Protein AF-A0A7V5TPF5-F1 (afdb_monomer_lite)

pLDDT: mean 79.06, std 16.96, range [40.81, 95.38]

Foldseek 3Di:
DPPPPPVVVVVVVVVVCVVVVVVVVVVVVPWAWEWEAEQNDIDIDTHPDFFQQVVCVVVVHDDDPPKDWPPDGRDTDDRHHYIYIYHWDWDFDDDPNDTDTDTDPDPDDD

Structure (mmCIF, N/CA/C/O backbone):
data_AF-A0A7V5TPF5-F1
#
_entry.id   AF-A0A7V5TPF5-F1
#
loop_
_atom_site.group_PDB
_atom_site.id
_atom_site.type_symbol
_atom_site.label_atom_id
_atom_site.label_alt_id
_atom_site.label_comp_id
_atom_site.label_asym_id
_atom_site.label_entity_id
_atom_site.label_seq_id
_atom_site.pdbx_PDB_ins_code
_atom_site.Cartn_x
_atom_site.Cartn_y
_atom_site.Cartn_z
_atom_site.occupancy
_atom_site.B_iso_or_equiv
_atom_site.auth_seq_id
_atom_site.auth_comp_id
_atom_site.auth_asym_id
_atom_site.auth_atom_id
_atom_site.pdbx_PDB_model_num
ATOM 1 N N . MET A 1 1 ? 26.505 24.907 -50.332 1.00 45.16 1 MET A N 1
ATOM 2 C CA . MET A 1 1 ? 26.859 23.530 -49.924 1.00 45.16 1 MET A CA 1
ATOM 3 C C . MET A 1 1 ? 26.439 23.367 -48.464 1.00 45.16 1 MET A C 1
ATOM 5 O O . MET A 1 1 ? 27.243 23.571 -47.572 1.00 45.16 1 MET A O 1
ATOM 9 N N . THR A 1 2 ? 25.146 23.121 -48.209 1.00 50.62 2 THR A N 1
ATOM 10 C CA . THR A 1 2 ? 24.554 23.183 -46.849 1.00 50.62 2 THR A CA 1
ATOM 11 C C . THR A 1 2 ? 23.568 22.031 -46.631 1.00 50.62 2 THR A C 1
ATOM 13 O O . THR A 1 2 ? 22.464 22.211 -46.137 1.00 50.62 2 THR A O 1
ATOM 16 N N . ILE A 1 3 ? 23.944 20.829 -47.075 1.00 56.50 3 ILE A N 1
ATOM 17 C CA . ILE A 1 3 ? 23.090 19.630 -47.000 1.00 56.50 3 ILE A CA 1
ATOM 18 C C . ILE A 1 3 ? 23.307 18.875 -45.667 1.00 56.50 3 ILE A C 1
ATOM 20 O O . ILE A 1 3 ? 22.406 18.191 -45.196 1.00 56.50 3 ILE A O 1
ATOM 24 N N . GLY A 1 4 ? 24.446 19.072 -44.984 1.00 61.16 4 GLY A N 1
ATOM 25 C CA . GLY A 1 4 ? 24.823 18.314 -43.775 1.00 61.16 4 GLY A CA 1
ATOM 26 C C . GLY A 1 4 ? 24.177 18.738 -42.445 1.00 61.16 4 GLY A C 1
ATOM 27 O O . GLY A 1 4 ? 24.306 18.025 -41.457 1.00 61.16 4 GLY A O 1
ATOM 28 N N . GLN A 1 5 ? 23.480 19.877 -42.385 1.00 60.78 5 GLN A N 1
ATOM 29 C CA . GLN A 1 5 ? 22.903 20.395 -41.129 1.00 60.78 5 GLN A CA 1
ATOM 30 C C . GLN A 1 5 ? 21.487 19.859 -40.848 1.00 60.78 5 GLN A C 1
ATOM 32 O O . GLN A 1 5 ? 21.075 19.787 -39.691 1.00 60.78 5 GLN A O 1
ATOM 37 N N . ARG A 1 6 ? 20.736 19.464 -41.890 1.00 61.91 6 ARG A N 1
ATOM 38 C CA . ARG A 1 6 ? 19.351 18.981 -41.749 1.00 61.91 6 ARG A CA 1
ATOM 39 C C . ARG A 1 6 ? 19.315 17.543 -41.230 1.00 61.91 6 ARG A C 1
ATOM 41 O O . ARG A 1 6 ? 18.662 17.277 -40.236 1.00 61.91 6 ARG A O 1
ATOM 48 N N . THR A 1 7 ? 20.101 16.647 -41.823 1.00 65.31 7 THR A N 1
ATOM 49 C CA . THR A 1 7 ? 20.172 15.226 -41.435 1.00 65.31 7 THR A CA 1
ATOM 50 C C . THR A 1 7 ? 20.712 15.005 -40.020 1.00 65.31 7 THR A C 1
ATOM 52 O O . THR A 1 7 ? 20.224 14.124 -39.321 1.00 65.31 7 THR A O 1
ATOM 55 N N . SER A 1 8 ? 21.669 15.823 -39.567 1.00 69.94 8 SER A N 1
ATOM 56 C CA . SER A 1 8 ? 22.246 15.719 -38.216 1.00 69.94 8 SER A CA 1
ATOM 57 C C . SER A 1 8 ? 21.227 16.023 -37.105 1.00 69.94 8 SER A C 1
ATOM 59 O O . SER A 1 8 ? 21.179 15.323 -36.095 1.00 69.94 8 SER A O 1
ATOM 61 N N . ARG A 1 9 ? 20.348 17.017 -37.308 1.00 78.75 9 ARG A N 1
ATOM 62 C CA . ARG A 1 9 ? 19.298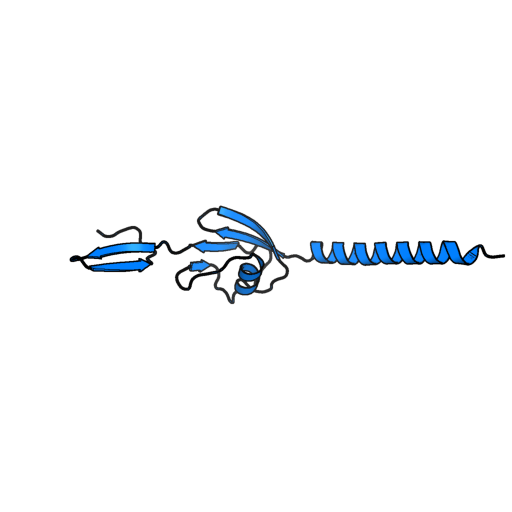 17.373 -36.337 1.00 78.75 9 ARG A CA 1
ATOM 63 C C . ARG A 1 9 ? 18.192 16.319 -36.266 1.00 78.75 9 ARG A C 1
ATOM 65 O O . ARG A 1 9 ? 17.785 15.973 -35.165 1.00 78.75 9 ARG A O 1
ATOM 72 N N . GLU A 1 10 ? 17.772 15.767 -37.406 1.00 83.62 10 GLU A N 1
ATOM 73 C CA . GLU A 1 10 ? 16.774 14.683 -37.457 1.00 83.62 10 GLU A CA 1
ATOM 74 C C . GLU A 1 10 ? 17.283 13.402 -36.772 1.00 83.62 10 GLU A C 1
ATOM 76 O O . GLU A 1 10 ? 16.552 12.757 -36.023 1.00 83.62 10 GLU A O 1
ATOM 81 N N . LEU A 1 11 ? 18.565 13.064 -36.962 1.00 83.44 11 LEU A N 1
ATOM 82 C CA . LEU A 1 11 ? 19.209 11.946 -36.264 1.00 83.44 11 LEU A CA 1
ATOM 83 C C . LEU A 1 11 ? 19.256 12.174 -34.747 1.00 83.44 11 LEU A C 1
ATOM 85 O O . LEU A 1 11 ? 18.936 11.266 -33.985 1.00 83.44 11 LEU A O 1
ATOM 89 N N . LEU A 1 12 ? 19.597 13.387 -34.304 1.00 88.19 12 LEU A N 1
ATOM 90 C CA . LEU A 1 12 ? 19.576 13.767 -32.887 1.00 88.19 12 LEU A CA 1
ATOM 91 C C . LEU A 1 12 ? 18.174 13.639 -32.279 1.00 88.19 12 LEU A C 1
ATOM 93 O O . LEU A 1 12 ? 18.033 13.089 -31.189 1.00 88.19 12 LEU A O 1
ATOM 97 N N . SER A 1 13 ? 17.139 14.089 -32.989 1.00 89.38 13 SER A N 1
ATOM 98 C CA . SER A 1 13 ? 15.745 13.953 -32.558 1.00 89.38 13 SER A CA 1
ATOM 99 C C . SER A 1 13 ? 15.303 12.491 -32.472 1.00 89.38 13 SER A C 1
ATOM 101 O O . SER A 1 13 ? 14.690 12.107 -31.478 1.00 89.38 13 SER A O 1
ATOM 103 N N . LEU A 1 14 ? 15.655 11.657 -33.455 1.00 92.94 14 LEU A N 1
ATOM 104 C CA . LEU A 1 14 ? 15.360 10.220 -33.430 1.00 92.94 14 LEU A CA 1
ATOM 105 C C . LEU A 1 14 ? 16.053 9.511 -32.265 1.00 92.94 14 LEU A C 1
ATOM 107 O O . LEU A 1 14 ? 15.423 8.699 -31.591 1.00 92.94 14 LEU A O 1
ATOM 111 N N . VAL A 1 15 ? 17.314 9.848 -31.982 1.00 93.50 15 VAL A N 1
ATOM 112 C CA . VAL A 1 15 ? 18.032 9.318 -30.815 1.00 93.50 15 VAL A CA 1
ATOM 113 C C . VAL A 1 15 ? 17.364 9.773 -29.520 1.00 93.50 15 VAL A C 1
ATOM 115 O O . VAL A 1 15 ? 17.180 8.956 -28.624 1.00 93.50 15 VAL A O 1
ATOM 118 N N . LEU A 1 16 ? 16.935 11.034 -29.418 1.00 94.00 16 LEU A N 1
ATOM 119 C CA . LEU A 1 16 ? 16.253 11.537 -28.223 1.00 94.00 16 LEU A CA 1
ATOM 120 C C . LEU A 1 16 ? 14.914 10.825 -27.981 1.00 94.00 16 LEU A C 1
ATOM 122 O O . LEU A 1 16 ? 14.606 10.470 -26.846 1.00 94.00 16 LEU A O 1
ATOM 126 N N . ILE A 1 17 ? 14.140 10.581 -29.044 1.00 94.94 17 ILE A N 1
ATOM 127 C CA . ILE A 1 17 ? 12.878 9.832 -28.978 1.00 94.94 17 ILE A CA 1
ATOM 128 C C . ILE A 1 17 ? 13.142 8.370 -28.623 1.00 94.94 17 ILE A C 1
ATOM 130 O O . ILE A 1 17 ? 12.418 7.812 -27.806 1.00 94.94 17 ILE A O 1
ATOM 134 N N .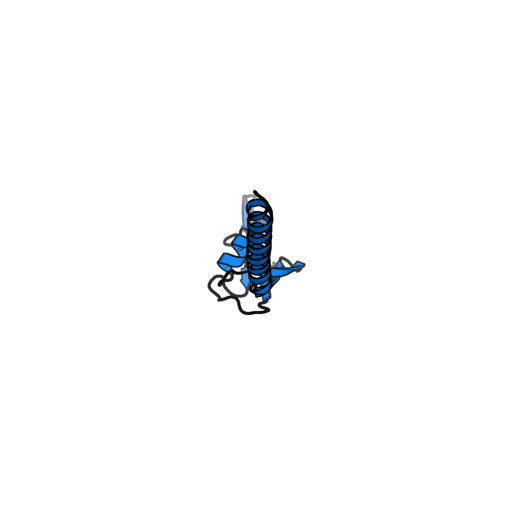 LEU A 1 18 ? 14.181 7.750 -29.187 1.00 94.81 18 LEU A N 1
ATOM 135 C CA . LEU A 1 18 ? 14.543 6.369 -28.878 1.00 94.81 18 LEU A CA 1
ATOM 136 C C . LEU A 1 18 ? 14.975 6.222 -27.414 1.00 94.81 18 LEU A C 1
ATOM 138 O O . LEU A 1 18 ? 14.497 5.328 -26.723 1.00 94.81 18 LEU A O 1
ATOM 142 N N . VAL A 1 19 ? 15.843 7.114 -26.929 1.00 95.38 19 VAL A N 1
ATOM 143 C CA . VAL A 1 19 ? 16.313 7.123 -25.537 1.00 95.38 19 VAL A CA 1
ATOM 144 C C . VAL A 1 19 ? 15.158 7.432 -24.589 1.00 95.38 19 VAL A C 1
ATOM 146 O O . VAL A 1 19 ? 14.946 6.697 -23.631 1.00 95.38 19 VAL A O 1
ATOM 149 N N . GLY A 1 20 ? 14.366 8.469 -24.871 1.00 94.25 20 GLY A N 1
ATOM 150 C CA . GLY A 1 20 ? 13.185 8.810 -24.079 1.00 94.25 20 GLY A CA 1
ATOM 151 C C . GLY A 1 20 ? 12.162 7.675 -24.060 1.00 94.25 20 GLY A C 1
ATOM 152 O O . GLY A 1 20 ? 11.674 7.302 -22.999 1.00 94.25 20 GLY A O 1
ATOM 153 N N . GLY A 1 21 ? 11.903 7.063 -25.215 1.00 94.19 21 GLY A N 1
ATOM 154 C CA . GLY A 1 21 ? 11.038 5.898 -25.356 1.00 94.19 21 GLY A CA 1
ATOM 155 C C . GLY A 1 21 ? 11.535 4.717 -24.531 1.00 94.19 21 GLY A C 1
ATOM 156 O O . GLY A 1 21 ? 10.760 4.159 -23.766 1.00 94.19 21 GLY A O 1
ATOM 157 N N . ALA A 1 22 ? 12.824 4.379 -24.611 1.00 91.94 22 ALA A N 1
ATOM 158 C CA . ALA A 1 22 ? 13.426 3.305 -23.823 1.00 91.94 22 ALA A CA 1
ATOM 159 C C . ALA A 1 22 ? 13.363 3.578 -22.310 1.00 91.94 22 ALA A C 1
ATOM 161 O O . ALA A 1 22 ? 13.056 2.667 -21.542 1.00 91.94 22 ALA A O 1
ATOM 162 N N . LEU A 1 23 ? 13.593 4.824 -21.878 1.00 93.12 23 LEU A N 1
ATOM 163 C CA . LEU A 1 23 ? 13.473 5.228 -20.474 1.00 93.12 23 LEU A CA 1
ATOM 164 C C . LEU A 1 23 ? 12.029 5.103 -19.971 1.00 93.12 23 LEU A C 1
ATOM 166 O O . LEU A 1 23 ? 11.801 4.531 -18.907 1.00 93.12 23 LEU A O 1
ATOM 170 N N . LEU A 1 24 ? 11.054 5.585 -20.747 1.00 89.19 24 LEU A N 1
ATOM 171 C CA . LEU A 1 24 ? 9.632 5.474 -20.414 1.00 89.19 24 LEU A CA 1
ATOM 172 C C . LEU A 1 24 ? 9.168 4.011 -20.388 1.00 89.19 24 LEU A C 1
ATOM 174 O O . LEU A 1 24 ? 8.443 3.615 -19.475 1.00 89.19 24 LEU A O 1
ATOM 178 N N . LEU A 1 25 ? 9.618 3.194 -21.347 1.00 88.50 25 LEU A N 1
ATOM 179 C CA . LEU A 1 25 ? 9.320 1.762 -21.381 1.00 88.50 25 LEU A CA 1
ATOM 180 C C . LEU A 1 25 ? 9.908 1.049 -20.158 1.00 88.50 25 LEU A C 1
ATOM 182 O O . LEU A 1 25 ? 9.214 0.280 -19.498 1.00 88.50 25 LEU A O 1
ATOM 186 N N . GLY A 1 26 ? 11.173 1.330 -19.836 1.00 87.38 26 GLY A N 1
ATOM 187 C CA . GLY A 1 26 ? 11.866 0.762 -18.681 1.00 87.38 26 GLY A CA 1
ATOM 188 C C . GLY A 1 26 ? 11.205 1.139 -17.356 1.00 87.38 26 GLY A C 1
ATOM 189 O O . GLY A 1 26 ? 11.048 0.282 -16.485 1.00 87.38 26 GLY A O 1
ATOM 190 N N . TYR A 1 27 ? 10.749 2.387 -17.229 1.00 88.25 27 TYR A N 1
ATOM 191 C CA . TYR A 1 27 ? 9.969 2.841 -16.080 1.00 88.25 27 TYR A CA 1
ATOM 192 C C . TYR A 1 27 ? 8.698 1.998 -15.911 1.00 88.25 27 TYR A C 1
ATOM 194 O O . TYR A 1 27 ? 8.499 1.394 -14.863 1.00 88.25 27 TYR A O 1
ATOM 202 N N . TRP A 1 28 ? 7.899 1.840 -16.969 1.00 85.00 28 TRP A N 1
ATOM 203 C CA . TRP A 1 28 ? 6.680 1.023 -16.924 1.00 85.00 28 TRP A CA 1
ATOM 204 C C . TRP A 1 28 ? 6.934 -0.463 -16.618 1.00 85.00 28 TRP A C 1
ATOM 206 O O . TRP A 1 28 ? 6.163 -1.085 -15.886 1.00 85.00 28 TRP A O 1
ATOM 216 N N . LEU A 1 29 ? 8.008 -1.042 -17.162 1.00 84.31 29 LEU A N 1
ATOM 217 C CA . LEU A 1 29 ? 8.352 -2.461 -16.999 1.00 84.31 29 LEU A CA 1
ATOM 218 C C . LEU A 1 29 ? 8.866 -2.814 -15.596 1.00 84.31 29 LEU A C 1
ATOM 220 O O . LEU A 1 29 ? 8.721 -3.955 -15.167 1.00 84.31 29 LEU A O 1
ATOM 224 N N . THR A 1 30 ? 9.457 -1.855 -14.881 1.00 86.38 30 THR A N 1
ATOM 225 C CA . THR A 1 30 ? 10.072 -2.089 -13.560 1.00 86.38 30 THR A CA 1
ATOM 226 C C . THR A 1 30 ? 9.063 -1.961 -12.409 1.00 86.38 30 THR A C 1
ATOM 228 O O . THR A 1 30 ? 9.409 -2.159 -11.247 1.00 86.38 30 THR A O 1
ATOM 231 N N . ALA A 1 31 ? 7.811 -1.601 -12.697 1.00 86.06 31 ALA A N 1
ATOM 232 C CA . ALA A 1 31 ? 6.797 -1.411 -11.671 1.00 86.06 31 ALA A CA 1
ATOM 233 C C . ALA A 1 31 ? 6.295 -2.757 -11.117 1.00 86.06 31 ALA A C 1
ATOM 235 O O . ALA A 1 31 ? 5.864 -3.643 -11.861 1.00 86.06 31 ALA A O 1
ATOM 236 N N . THR A 1 32 ? 6.300 -2.896 -9.793 1.00 87.81 32 THR A N 1
ATOM 237 C CA . THR A 1 32 ? 5.907 -4.122 -9.096 1.00 87.81 32 THR A CA 1
ATOM 238 C C . THR A 1 32 ? 4.383 -4.261 -9.086 1.00 87.81 32 THR A C 1
ATOM 240 O O . THR A 1 32 ? 3.703 -3.323 -8.660 1.00 87.81 32 THR A O 1
ATOM 243 N N . PRO A 1 33 ? 3.810 -5.399 -9.524 1.00 89.75 33 PRO A N 1
ATOM 244 C CA . PRO A 1 33 ? 2.372 -5.627 -9.439 1.00 89.75 33 PRO A CA 1
ATOM 245 C C . PRO A 1 33 ? 1.952 -5.869 -7.985 1.00 89.75 33 PRO A C 1
ATOM 247 O O . PRO A 1 33 ? 2.532 -6.711 -7.299 1.00 89.75 33 PRO A O 1
ATOM 250 N N . VAL A 1 34 ? 0.925 -5.154 -7.534 1.00 91.38 34 VAL A N 1
ATOM 251 C CA . VAL A 1 34 ? 0.356 -5.239 -6.184 1.00 91.38 34 VAL A CA 1
ATOM 252 C C . VAL A 1 34 ? -1.163 -5.302 -6.293 1.00 91.38 34 VAL A C 1
ATOM 254 O O . VAL A 1 34 ? -1.784 -4.570 -7.066 1.00 91.38 34 VAL A O 1
ATOM 257 N N . THR A 1 35 ? -1.775 -6.185 -5.513 1.00 93.94 35 THR A N 1
ATOM 258 C CA . THR A 1 35 ? -3.230 -6.298 -5.422 1.00 93.94 35 THR A CA 1
ATOM 259 C C . THR A 1 35 ? -3.696 -5.568 -4.176 1.00 93.94 35 THR A C 1
ATOM 261 O O . THR A 1 35 ? -3.319 -5.934 -3.069 1.00 93.94 35 THR A O 1
ATOM 264 N N . LEU A 1 36 ? -4.508 -4.534 -4.356 1.00 92.31 36 LEU A N 1
ATOM 265 C CA . LEU A 1 36 ? -5.073 -3.733 -3.281 1.00 92.31 36 LEU A CA 1
ATOM 266 C C . LEU A 1 36 ? -6.556 -4.059 -3.134 1.00 92.31 36 LEU A C 1
ATOM 268 O O . LEU A 1 36 ? -7.318 -3.866 -4.075 1.00 92.31 36 LEU A O 1
ATOM 272 N N . THR A 1 37 ? -6.971 -4.507 -1.959 1.00 91.62 37 THR A N 1
ATOM 273 C CA . THR A 1 37 ? -8.379 -4.714 -1.616 1.00 91.62 37 THR A CA 1
ATOM 274 C C . THR A 1 37 ? -8.778 -3.712 -0.545 1.00 91.62 37 THR A C 1
ATOM 276 O O . THR A 1 37 ? -8.105 -3.601 0.475 1.00 91.62 37 THR A O 1
ATOM 279 N N . VAL A 1 38 ? -9.843 -2.953 -0.794 1.00 89.50 38 VAL A N 1
ATOM 280 C CA . VAL A 1 38 ? -10.384 -1.960 0.144 1.00 89.50 38 VAL A CA 1
ATOM 281 C C . VAL A 1 38 ? -11.853 -2.275 0.356 1.00 89.50 38 VAL A C 1
ATOM 283 O O . VAL A 1 38 ? -12.614 -2.231 -0.609 1.00 89.50 38 VAL A O 1
ATOM 286 N N . ASP A 1 39 ? -12.239 -2.627 1.582 1.00 84.81 39 ASP A N 1
ATOM 287 C CA . ASP A 1 39 ? -13.628 -2.957 1.944 1.00 84.81 39 ASP A CA 1
ATOM 288 C C . ASP A 1 39 ? -14.269 -3.994 0.994 1.00 84.81 39 ASP A C 1
ATOM 290 O O . ASP A 1 39 ? -15.420 -3.878 0.580 1.00 84.81 39 ASP A O 1
ATOM 294 N N . GLY A 1 40 ? -13.486 -4.998 0.580 1.00 85.00 40 GLY A N 1
ATOM 295 C CA . GLY A 1 40 ? -13.911 -6.047 -0.356 1.00 85.00 40 GLY A CA 1
ATOM 296 C C . GLY A 1 40 ? -13.805 -5.690 -1.846 1.00 85.00 40 GLY A C 1
ATOM 297 O O . GLY A 1 40 ? -13.979 -6.563 -2.694 1.00 85.00 40 GLY A O 1
ATOM 298 N N . HIS A 1 41 ? -13.457 -4.450 -2.201 1.00 86.94 41 HIS A N 1
ATOM 299 C CA . HIS A 1 41 ? -13.206 -4.050 -3.586 1.00 86.94 41 HIS A CA 1
ATOM 300 C C . HIS A 1 41 ? -11.732 -4.210 -3.966 1.00 86.94 41 HIS A C 1
ATOM 302 O O . HIS A 1 41 ? -10.872 -3.451 -3.516 1.00 86.94 41 HIS A O 1
ATOM 308 N N . THR A 1 42 ? -11.446 -5.166 -4.849 1.00 92.06 42 THR A N 1
ATOM 309 C CA . THR A 1 42 ? -10.090 -5.455 -5.331 1.00 92.06 42 THR A CA 1
ATOM 310 C C . THR A 1 42 ? -9.703 -4.607 -6.545 1.00 92.06 42 THR A C 1
ATOM 312 O O . THR A 1 42 ? -10.474 -4.434 -7.489 1.00 92.06 42 THR A O 1
ATOM 315 N N . ARG A 1 43 ? -8.470 -4.099 -6.538 1.00 90.69 43 ARG A N 1
ATOM 316 C CA . ARG A 1 43 ? -7.821 -3.340 -7.611 1.00 90.69 43 ARG A CA 1
ATOM 317 C C . ARG A 1 43 ? -6.419 -3.890 -7.849 1.00 90.69 43 ARG A C 1
ATOM 319 O O . ARG A 1 43 ? -5.670 -4.126 -6.903 1.00 90.69 43 ARG A O 1
ATOM 326 N N . HIS A 1 44 ? -6.036 -4.037 -9.112 1.00 91.69 44 HIS A N 1
ATOM 327 C CA . HIS A 1 44 ? -4.672 -4.404 -9.487 1.00 91.69 44 HIS A CA 1
ATOM 328 C C . HIS A 1 44 ? -3.900 -3.149 -9.865 1.00 91.69 44 HIS A C 1
ATOM 330 O O . HIS A 1 44 ? -4.227 -2.480 -10.845 1.00 91.69 44 HIS A O 1
ATOM 336 N N . LEU A 1 45 ? -2.889 -2.827 -9.068 1.00 90.50 45 LEU A N 1
ATOM 337 C CA . LEU A 1 45 ? -2.060 -1.645 -9.235 1.00 90.50 45 LEU A CA 1
ATOM 338 C C . LEU A 1 45 ? -0.612 -2.056 -9.492 1.00 90.50 45 LEU A C 1
ATOM 340 O O . LEU A 1 45 ? -0.199 -3.189 -9.245 1.00 90.50 45 LEU A O 1
ATOM 344 N N . ARG A 1 46 ? 0.167 -1.117 -10.018 1.00 89.50 46 ARG A N 1
ATOM 345 C CA . ARG A 1 46 ? 1.613 -1.253 -10.168 1.00 89.50 46 ARG A CA 1
ATOM 346 C C . ARG A 1 46 ? 2.279 -0.108 -9.436 1.00 89.50 46 ARG A C 1
ATOM 348 O O . ARG A 1 46 ? 1.816 1.023 -9.537 1.00 89.50 46 ARG A O 1
ATOM 355 N N . THR A 1 47 ? 3.337 -0.403 -8.693 1.00 89.81 47 THR A N 1
ATOM 356 C CA . THR A 1 47 ? 4.018 0.598 -7.874 1.00 89.81 47 THR A CA 1
ATOM 357 C C . THR A 1 47 ? 5.528 0.403 -7.885 1.00 89.81 47 THR A C 1
ATOM 359 O O . THR A 1 47 ? 6.027 -0.716 -7.990 1.00 89.81 47 THR A O 1
ATOM 362 N N . HIS A 1 48 ? 6.257 1.508 -7.762 1.00 91.25 48 HIS A N 1
ATOM 363 C CA . HIS A 1 48 ? 7.702 1.512 -7.517 1.00 91.25 48 HIS A CA 1
ATOM 364 C C . HIS A 1 48 ? 8.038 1.652 -6.027 1.00 91.25 48 HIS A C 1
ATOM 366 O O . HIS A 1 48 ? 9.212 1.696 -5.654 1.00 91.25 48 HIS A O 1
ATOM 372 N N . GLN A 1 49 ? 7.015 1.746 -5.175 1.00 91.94 49 GLN A N 1
ATOM 373 C CA . GLN A 1 49 ? 7.187 1.914 -3.744 1.00 91.94 49 GLN A CA 1
ATOM 374 C C . GLN A 1 49 ? 7.686 0.624 -3.098 1.00 91.94 49 GLN A C 1
ATOM 376 O O . GLN A 1 49 ? 7.330 -0.485 -3.496 1.00 91.94 49 GLN A O 1
ATOM 381 N N . ARG A 1 50 ? 8.536 0.781 -2.081 1.00 90.69 50 ARG A N 1
ATOM 382 C CA . ARG A 1 50 ? 9.179 -0.348 -1.395 1.00 90.69 50 ARG A CA 1
ATOM 383 C C . ARG A 1 50 ? 8.379 -0.879 -0.216 1.00 90.69 50 ARG A C 1
ATOM 385 O O . ARG A 1 50 ? 8.610 -2.014 0.175 1.00 90.69 50 ARG A O 1
ATOM 392 N N . THR A 1 51 ? 7.479 -0.084 0.354 1.00 93.69 51 THR A N 1
ATOM 393 C CA . THR A 1 51 ? 6.723 -0.426 1.566 1.00 93.69 51 THR A CA 1
ATOM 394 C C . THR A 1 51 ? 5.230 -0.227 1.359 1.00 93.69 51 THR A C 1
ATOM 396 O O . THR A 1 51 ? 4.811 0.560 0.504 1.00 93.69 51 THR A O 1
ATOM 399 N N . VAL A 1 52 ? 4.427 -0.918 2.170 1.00 92.56 52 VAL A N 1
ATOM 400 C CA . VAL A 1 52 ? 2.965 -0.773 2.164 1.00 92.56 52 VAL A CA 1
ATOM 401 C C . VAL A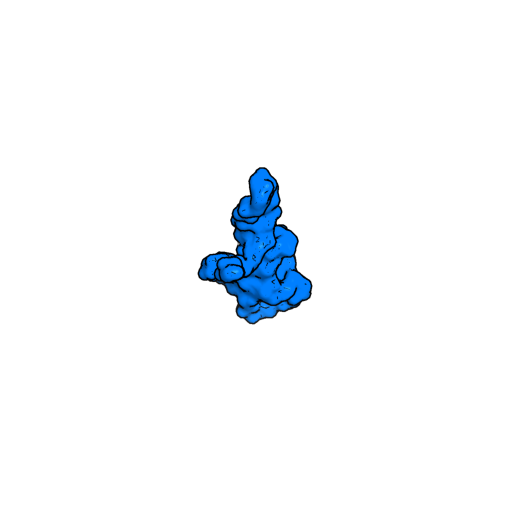 1 52 ? 2.561 0.678 2.442 1.00 92.56 52 VAL A C 1
ATOM 403 O O . VAL A 1 52 ? 1.755 1.223 1.696 1.00 92.56 52 VAL A O 1
ATOM 406 N N . ALA A 1 53 ? 3.161 1.342 3.437 1.00 90.88 53 ALA A N 1
ATOM 407 C CA . ALA A 1 53 ? 2.886 2.753 3.735 1.00 90.88 53 ALA A CA 1
ATOM 408 C C . ALA A 1 53 ? 3.064 3.671 2.518 1.00 90.88 53 ALA A C 1
ATOM 410 O O . ALA A 1 53 ? 2.166 4.445 2.184 1.00 90.88 53 ALA A O 1
ATOM 411 N N . ALA A 1 54 ? 4.213 3.576 1.845 1.00 90.81 54 ALA A N 1
ATOM 412 C CA . ALA A 1 54 ? 4.521 4.436 0.709 1.00 90.81 54 ALA A CA 1
ATOM 413 C C . ALA A 1 54 ? 3.582 4.165 -0.476 1.00 90.81 54 ALA A C 1
ATOM 415 O O . ALA A 1 54 ? 3.129 5.101 -1.127 1.00 90.81 54 ALA A O 1
ATOM 416 N N . PHE A 1 55 ? 3.236 2.898 -0.720 1.00 92.31 55 PHE A N 1
ATOM 417 C CA . PHE A 1 55 ? 2.258 2.518 -1.740 1.00 92.31 55 PHE A CA 1
ATOM 418 C C . PHE A 1 55 ? 0.860 3.075 -1.466 1.00 92.31 55 PHE A C 1
ATOM 420 O O . PHE A 1 55 ? 0.212 3.576 -2.382 1.00 92.31 55 PHE A O 1
ATOM 427 N N . LEU A 1 56 ? 0.394 3.013 -0.218 1.00 90.38 56 LEU A N 1
ATOM 428 C CA . LEU A 1 56 ? -0.933 3.513 0.135 1.00 90.38 56 LEU A CA 1
ATOM 429 C C . LEU A 1 56 ? -1.027 5.031 -0.023 1.00 90.38 56 LEU A C 1
ATOM 431 O O . LEU A 1 56 ? -2.004 5.522 -0.592 1.00 90.38 56 LEU A O 1
ATOM 435 N N . LEU A 1 57 ? 0.023 5.752 0.372 1.00 89.81 57 LEU A N 1
ATOM 436 C CA . LEU A 1 57 ? 0.121 7.192 0.156 1.00 89.81 57 LEU A CA 1
ATOM 437 C C . LEU A 1 57 ? 0.100 7.549 -1.342 1.00 89.81 57 LEU A C 1
ATOM 439 O O . LEU A 1 57 ? -0.662 8.422 -1.753 1.00 89.81 57 LEU A O 1
ATOM 443 N N . ASP A 1 58 ? 0.882 6.835 -2.155 1.00 88.38 58 ASP A N 1
ATOM 444 C CA . ASP A 1 58 ? 0.961 7.007 -3.615 1.00 88.38 58 ASP A CA 1
ATOM 445 C C . ASP A 1 58 ? -0.370 6.677 -4.316 1.00 88.38 58 ASP A C 1
ATOM 447 O O . ASP A 1 58 ? -0.763 7.325 -5.282 1.00 88.38 58 ASP A O 1
ATOM 451 N N . SER A 1 59 ? -1.130 5.719 -3.775 1.00 85.88 59 SER A N 1
ATOM 452 C CA . SER A 1 59 ? -2.472 5.373 -4.261 1.00 85.88 59 SER A CA 1
ATOM 453 C C . SER A 1 59 ? -3.557 6.407 -3.911 1.00 85.88 59 SER A C 1
ATOM 455 O O . SER A 1 59 ? -4.718 6.229 -4.286 1.00 85.88 59 SER A O 1
ATOM 457 N N . GLY A 1 60 ? -3.199 7.483 -3.198 1.00 85.81 60 GLY A N 1
ATOM 458 C CA . GLY A 1 60 ? -4.121 8.539 -2.775 1.00 85.81 60 GLY A CA 1
ATOM 459 C C . GLY A 1 60 ? -5.036 8.131 -1.618 1.00 85.81 60 GLY A C 1
ATOM 460 O O . GLY 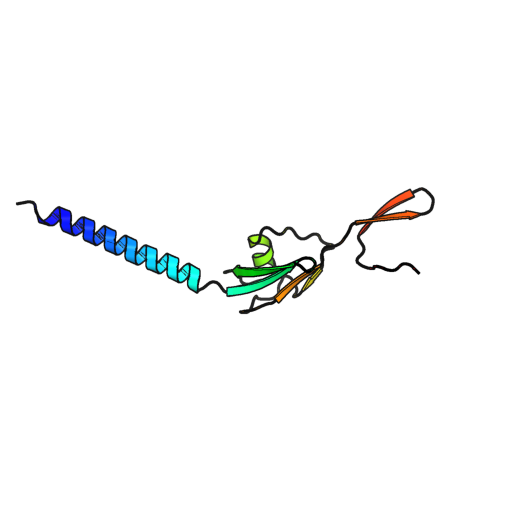A 1 60 ? -6.086 8.741 -1.419 1.00 85.81 60 GLY A O 1
ATOM 461 N N . LEU A 1 61 ? -4.673 7.090 -0.863 1.00 83.38 61 LEU A N 1
ATOM 462 C CA . LEU A 1 61 ? -5.453 6.615 0.273 1.00 83.38 61 LEU A CA 1
ATOM 463 C C . LEU A 1 61 ? -4.936 7.223 1.575 1.00 83.38 61 LEU A C 1
ATOM 465 O O . LEU A 1 61 ? -3.819 6.955 2.012 1.00 83.38 61 LEU A O 1
ATOM 469 N N . THR A 1 62 ? -5.785 8.007 2.236 1.00 81.62 62 THR A N 1
ATOM 470 C CA . THR A 1 62 ? -5.549 8.449 3.612 1.00 81.62 62 THR A CA 1
ATOM 471 C C . THR A 1 62 ? -6.096 7.402 4.575 1.00 81.62 62 THR A C 1
ATOM 473 O O . THR A 1 62 ? -7.297 7.116 4.570 1.00 81.62 62 THR A O 1
ATOM 476 N N . LEU A 1 63 ? -5.203 6.826 5.377 1.00 82.31 63 LEU A N 1
ATOM 477 C CA . LEU A 1 63 ? -5.553 5.912 6.459 1.00 82.31 63 LEU A CA 1
ATOM 478 C C . LEU A 1 63 ? -5.944 6.700 7.703 1.00 82.31 63 LEU A C 1
ATOM 480 O O . LEU A 1 63 ? -5.315 7.709 8.033 1.00 82.31 63 LEU A O 1
ATOM 484 N N . ARG A 1 64 ? -6.961 6.215 8.406 1.00 82.94 64 ARG A N 1
ATOM 485 C CA . ARG A 1 64 ? -7.284 6.662 9.760 1.00 82.94 64 ARG A CA 1
ATOM 486 C C . ARG A 1 64 ? -6.570 5.775 10.786 1.00 82.94 64 ARG A C 1
ATOM 488 O O . ARG A 1 64 ? -6.284 4.622 10.465 1.00 82.94 64 ARG A O 1
ATOM 495 N N . PRO A 1 65 ? -6.290 6.267 12.006 1.00 79.81 65 PRO A N 1
ATOM 496 C CA . PRO A 1 65 ? -5.688 5.454 13.069 1.00 79.81 65 PRO A CA 1
ATOM 497 C C . PRO A 1 65 ? -6.468 4.172 13.374 1.00 79.81 65 PRO A C 1
ATOM 499 O O . PRO A 1 65 ? -5.890 3.183 13.813 1.00 79.81 65 PRO A O 1
ATOM 502 N N . GLU A 1 66 ? -7.778 4.197 13.143 1.00 83.69 66 GLU A N 1
ATOM 503 C CA . GLU A 1 66 ? -8.674 3.076 13.379 1.00 83.69 66 GLU A CA 1
ATOM 504 C C . GLU A 1 66 ? -8.731 2.095 12.198 1.00 83.69 66 GLU A C 1
ATOM 506 O O . GLU A 1 66 ? -9.238 0.994 12.379 1.00 83.69 66 GLU A O 1
ATOM 511 N N . ASP A 1 67 ? -8.227 2.437 11.007 1.00 86.31 67 ASP A N 1
ATOM 512 C CA . ASP A 1 67 ? -8.253 1.539 9.845 1.00 86.31 67 ASP A CA 1
ATOM 513 C C . ASP A 1 67 ? -7.251 0.388 10.025 1.00 86.31 67 ASP A C 1
ATOM 515 O O . ASP A 1 67 ? -6.107 0.584 10.447 1.00 86.31 67 ASP A O 1
ATOM 519 N N . ARG A 1 68 ? -7.651 -0.833 9.654 1.00 88.31 68 ARG A N 1
ATOM 520 C CA . ARG A 1 68 ? -6.775 -2.006 9.737 1.00 88.31 68 ARG A CA 1
ATOM 521 C C . ARG A 1 68 ? -6.173 -2.310 8.372 1.00 88.31 68 ARG A C 1
ATOM 523 O O . ARG A 1 68 ? -6.891 -2.521 7.398 1.00 88.31 68 ARG A O 1
ATOM 530 N N . VAL A 1 69 ? -4.844 -2.381 8.312 1.00 91.69 69 VAL A N 1
ATOM 531 C CA . VAL A 1 69 ? -4.093 -2.7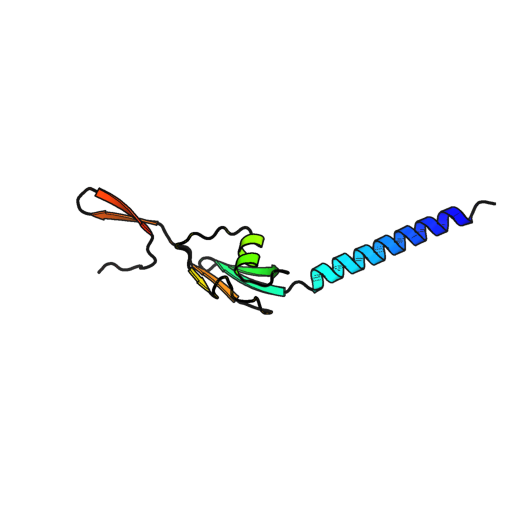12 7.092 1.00 91.69 69 VAL A CA 1
ATOM 532 C C . VAL A 1 69 ? -3.339 -4.021 7.283 1.00 91.69 69 VAL A C 1
ATOM 534 O O . VAL A 1 69 ? -2.651 -4.214 8.285 1.00 91.69 69 VAL A O 1
ATOM 537 N N . THR A 1 70 ? -3.460 -4.922 6.310 1.00 90.00 70 THR A N 1
ATOM 538 C CA . THR A 1 70 ? -2.722 -6.188 6.267 1.00 90.00 70 THR A CA 1
ATOM 539 C C . THR A 1 70 ? -2.060 -6.346 4.898 1.00 90.00 70 THR A C 1
ATOM 541 O O . THR A 1 70 ? -2.772 -6.293 3.899 1.00 90.00 70 THR A O 1
ATOM 544 N N . PRO A 1 71 ? -0.741 -6.586 4.800 1.00 91.56 71 PRO A N 1
ATOM 545 C CA . PRO A 1 71 ? 0.245 -6.648 5.885 1.00 91.56 71 PRO A CA 1
ATOM 546 C C . PRO A 1 71 ? 0.554 -5.265 6.513 1.00 91.56 71 PRO A C 1
ATOM 548 O O . PRO A 1 71 ? 0.119 -4.250 5.970 1.00 91.56 71 PRO A O 1
ATOM 551 N N . PRO A 1 72 ? 1.285 -5.203 7.651 1.00 91.62 72 PRO A N 1
ATOM 552 C CA . PRO A 1 72 ? 1.628 -3.948 8.331 1.00 91.62 72 PRO A CA 1
ATOM 553 C C . PRO A 1 72 ? 2.319 -2.922 7.426 1.00 91.62 72 PRO A C 1
ATOM 555 O O . PRO A 1 72 ? 3.016 -3.291 6.482 1.00 91.62 72 PRO A O 1
ATOM 558 N N . LEU A 1 73 ? 2.196 -1.640 7.770 1.00 89.44 73 LEU A N 1
ATOM 559 C CA . LEU A 1 73 ? 2.682 -0.501 6.979 1.00 89.44 73 LEU A CA 1
ATOM 560 C C . LEU A 1 73 ? 4.183 -0.541 6.635 1.00 89.44 73 LEU A C 1
ATOM 562 O O . LEU A 1 73 ? 4.563 -0.172 5.522 1.00 89.44 73 LEU A O 1
ATOM 566 N N . ASP A 1 74 ? 5.015 -1.034 7.552 1.00 92.06 74 ASP A N 1
ATOM 567 C CA . ASP A 1 74 ? 6.469 -1.159 7.366 1.00 92.06 74 ASP A CA 1
AT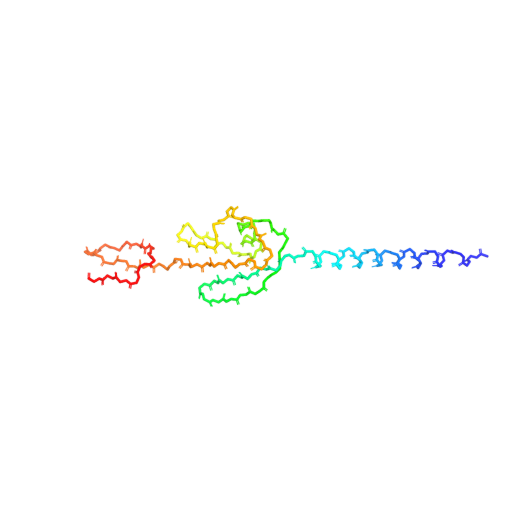OM 568 C C . ASP A 1 74 ? 6.877 -2.391 6.545 1.00 92.06 74 ASP A C 1
ATOM 570 O O . ASP A 1 74 ? 8.054 -2.586 6.237 1.00 92.06 74 ASP A O 1
ATOM 574 N N . THR A 1 75 ? 5.914 -3.236 6.168 1.00 90.94 75 THR A N 1
ATOM 575 C CA . THR A 1 75 ? 6.195 -4.455 5.412 1.00 90.94 75 THR A CA 1
ATOM 576 C C . THR A 1 75 ? 6.722 -4.097 4.022 1.00 90.94 75 THR A C 1
ATOM 578 O O . THR A 1 75 ? 6.091 -3.301 3.313 1.00 90.94 75 THR A O 1
ATOM 581 N N . PRO A 1 76 ? 7.852 -4.686 3.593 1.00 91.81 76 PRO A N 1
ATOM 582 C CA . PRO A 1 76 ? 8.340 -4.501 2.239 1.00 91.81 76 PRO A CA 1
ATOM 583 C C . PRO A 1 76 ? 7.386 -5.140 1.223 1.00 91.81 76 PRO A C 1
ATOM 585 O O . PRO A 1 76 ? 6.932 -6.275 1.393 1.00 91.81 76 PRO A O 1
ATOM 588 N N . LEU A 1 77 ? 7.095 -4.415 0.144 1.00 90.06 77 LEU A N 1
ATOM 589 C CA . LEU A 1 77 ? 6.250 -4.898 -0.941 1.00 90.06 77 LEU A CA 1
ATOM 590 C C . LEU A 1 77 ? 7.019 -5.881 -1.817 1.00 90.06 77 LEU A C 1
ATOM 592 O O . LEU A 1 77 ? 8.041 -5.551 -2.417 1.00 90.06 77 LEU A O 1
ATOM 596 N N . GLN A 1 78 ? 6.484 -7.092 -1.902 1.00 88.94 78 GLN A N 1
ATOM 597 C CA . GLN A 1 78 ? 6.967 -8.131 -2.801 1.00 88.94 78 GLN A CA 1
ATOM 598 C C . GLN A 1 78 ? 6.120 -8.170 -4.082 1.00 88.94 78 GLN A C 1
ATOM 600 O O . GLN A 1 78 ? 4.972 -7.712 -4.081 1.00 88.94 78 GLN A O 1
ATOM 605 N N . PRO A 1 79 ? 6.647 -8.728 -5.186 1.00 84.62 79 PRO A N 1
ATOM 606 C CA . PRO A 1 79 ? 5.856 -8.963 -6.386 1.00 84.62 79 PRO A CA 1
ATOM 607 C C . PRO A 1 79 ? 4.601 -9.773 -6.067 1.00 84.62 79 PRO A C 1
ATOM 609 O O . PRO A 1 79 ? 4.687 -10.815 -5.422 1.00 84.62 79 PRO A O 1
ATOM 612 N N . HIS A 1 80 ? 3.449 -9.310 -6.552 1.00 86.69 80 HIS A N 1
ATOM 613 C CA . HIS A 1 80 ? 2.137 -9.917 -6.306 1.00 86.69 80 HIS A CA 1
ATOM 614 C C . HIS A 1 80 ? 1.687 -9.862 -4.839 1.00 86.69 80 HIS A C 1
ATOM 616 O O . HIS A 1 80 ? 0.818 -10.632 -4.434 1.00 86.69 80 HIS A O 1
ATOM 622 N N . ALA A 1 81 ? 2.239 -8.937 -4.044 1.00 88.25 81 ALA A N 1
ATOM 623 C CA . ALA A 1 81 ? 1.755 -8.686 -2.694 1.00 88.25 81 ALA A CA 1
ATOM 624 C C . ALA A 1 81 ? 0.257 -8.341 -2.705 1.00 88.25 81 ALA A C 1
ATOM 626 O O . ALA A 1 81 ? -0.220 -7.580 -3.553 1.00 88.25 81 ALA A O 1
ATOM 627 N N . ALA A 1 82 ? -0.467 -8.900 -1.739 1.00 92.31 82 ALA A N 1
ATOM 628 C CA . ALA A 1 82 ? -1.860 -8.583 -1.474 1.00 92.31 82 ALA A CA 1
ATOM 629 C C . ALA A 1 82 ? -1.928 -7.659 -0.255 1.00 92.31 82 ALA A C 1
ATOM 631 O O . ALA A 1 82 ? -1.523 -8.044 0.840 1.00 92.31 82 ALA A O 1
ATOM 632 N N . VAL A 1 83 ? -2.419 -6.441 -0.463 1.00 91.75 83 VAL A N 1
ATOM 633 C CA . VAL A 1 83 ? -2.669 -5.449 0.583 1.00 91.75 83 VAL A CA 1
ATOM 634 C C . VAL A 1 83 ? -4.176 -5.348 0.776 1.00 91.75 83 VAL A C 1
ATOM 636 O O . VAL A 1 83 ? -4.898 -5.021 -0.162 1.00 91.75 83 VAL A O 1
ATOM 639 N N . ASN A 1 84 ? -4.649 -5.636 1.981 1.00 92.44 84 ASN A N 1
ATOM 640 C CA . ASN A 1 84 ? -6.042 -5.514 2.385 1.00 92.44 84 ASN A CA 1
ATOM 641 C C . ASN A 1 84 ? -6.205 -4.356 3.371 1.00 92.44 84 ASN A C 1
ATOM 643 O O . ASN A 1 84 ? -5.419 -4.227 4.313 1.00 92.44 84 ASN A O 1
ATOM 647 N N . ILE A 1 85 ? -7.235 -3.546 3.157 1.00 90.44 85 ILE A N 1
ATOM 648 C CA . ILE A 1 85 ? -7.637 -2.456 4.038 1.00 90.44 85 ILE A CA 1
ATOM 649 C C . ILE A 1 85 ? -9.083 -2.689 4.452 1.00 90.44 85 ILE A C 1
ATOM 651 O O . ILE A 1 85 ? -9.973 -2.777 3.604 1.00 90.44 85 ILE A O 1
ATOM 655 N N . GLU A 1 86 ? -9.292 -2.737 5.759 1.00 86.81 86 GLU A N 1
ATOM 656 C CA . GLU A 1 86 ? -10.604 -2.753 6.395 1.00 86.81 86 GLU A CA 1
ATOM 657 C C . GLU A 1 86 ? -10.811 -1.393 7.060 1.00 86.81 86 GLU A C 1
ATOM 659 O O . GLU A 1 86 ? -10.120 -1.051 8.029 1.00 86.81 86 GLU A O 1
ATOM 664 N N . ARG A 1 87 ? -11.718 -0.582 6.507 1.00 83.56 87 ARG A N 1
ATOM 665 C CA . ARG A 1 87 ? -12.002 0.742 7.059 1.00 83.56 87 ARG A CA 1
ATOM 666 C C . ARG A 1 87 ? -12.855 0.642 8.313 1.00 83.56 87 ARG A C 1
ATOM 668 O O . ARG A 1 87 ? -13.817 -0.121 8.369 1.00 83.56 87 ARG A O 1
ATOM 675 N N . ALA A 1 88 ? -12.537 1.470 9.303 1.00 75.00 88 ALA A N 1
ATOM 676 C CA . ALA A 1 88 ? -13.374 1.596 10.487 1.00 75.00 88 ALA A CA 1
ATOM 677 C C . ALA A 1 88 ? -14.655 2.384 10.167 1.00 75.00 88 ALA A C 1
ATOM 679 O O . ALA A 1 88 ? -14.605 3.510 9.656 1.00 75.00 88 ALA A O 1
ATOM 680 N N . TYR A 1 89 ? -15.812 1.820 10.517 1.00 66.69 89 TYR A N 1
ATOM 681 C CA . TYR A 1 89 ? -17.098 2.507 10.405 1.00 66.69 89 TYR A CA 1
ATOM 682 C C . TYR A 1 89 ? -17.410 3.277 11.703 1.00 66.69 89 TYR A C 1
ATOM 684 O O . TYR A 1 89 ? -17.206 2.746 12.800 1.00 66.69 89 TYR A O 1
ATOM 692 N N . PRO A 1 90 ? -17.903 4.528 11.623 1.00 52.28 90 PRO A N 1
ATOM 693 C CA . PRO A 1 90 ? -18.409 5.234 12.795 1.00 52.28 90 PRO A CA 1
ATOM 694 C C . PRO A 1 90 ? -19.681 4.549 13.298 1.00 52.28 90 PRO A C 1
ATOM 696 O O . PRO A 1 90 ? -20.645 4.414 12.545 1.00 52.28 90 PRO A O 1
ATOM 699 N N . VAL A 1 91 ? -19.715 4.168 14.574 1.00 53.53 91 VAL A N 1
ATOM 700 C CA . VAL A 1 91 ? -20.939 3.719 15.243 1.00 53.53 91 VAL A CA 1
ATOM 701 C C . VAL A 1 91 ? -21.351 4.796 16.246 1.00 53.53 91 VAL A C 1
ATOM 703 O O . VAL A 1 91 ? -20.558 5.273 17.057 1.00 53.53 91 VAL A O 1
ATOM 706 N N . ILE A 1 92 ? -22.605 5.234 16.172 1.00 51.25 92 ILE A N 1
ATOM 707 C CA . ILE A 1 92 ? -23.165 6.141 17.174 1.00 51.25 92 ILE A CA 1
ATOM 708 C C . ILE A 1 92 ? -23.675 5.264 18.311 1.00 51.25 92 ILE A C 1
ATOM 710 O O . ILE A 1 92 ? -24.650 4.535 18.134 1.00 51.25 92 ILE A O 1
ATOM 714 N N . VAL A 1 93 ? -23.014 5.319 19.466 1.00 52.34 93 VAL A N 1
ATOM 715 C CA . VAL A 1 93 ? -23.492 4.640 20.672 1.00 52.34 93 VAL A CA 1
ATOM 716 C C . VAL A 1 93 ? -24.310 5.656 21.462 1.00 52.34 93 VAL A C 1
ATOM 718 O O . VAL A 1 93 ? -23.788 6.673 21.918 1.00 52.34 93 VAL A O 1
ATOM 721 N N . VAL A 1 94 ? -25.613 5.402 21.587 1.00 46.19 94 VAL A N 1
ATOM 722 C CA . VAL A 1 94 ? -26.499 6.165 22.472 1.00 46.19 94 VAL A CA 1
ATOM 723 C C . VAL A 1 94 ? -26.703 5.335 23.732 1.00 46.19 94 VAL A C 1
ATOM 725 O O . VAL A 1 94 ? -27.375 4.308 23.689 1.00 46.19 94 VAL A O 1
ATOM 728 N N . ALA A 1 95 ? -26.122 5.781 24.842 1.00 47.94 95 ALA A N 1
ATOM 729 C CA . ALA A 1 95 ? -26.372 5.242 26.174 1.00 47.94 95 ALA A CA 1
ATOM 730 C C . ALA A 1 95 ? -26.789 6.399 27.094 1.00 47.94 95 ALA A C 1
ATOM 732 O O . ALA A 1 95 ? -26.183 7.470 27.058 1.00 47.94 95 ALA A O 1
ATOM 733 N N . ASP A 1 96 ? -27.863 6.208 27.862 1.00 54.19 96 ASP A N 1
ATOM 734 C CA . ASP A 1 96 ? -28.311 7.109 28.936 1.00 54.19 96 ASP A CA 1
ATOM 735 C C . ASP A 1 96 ? -28.428 8.606 28.569 1.00 54.19 96 ASP A C 1
ATOM 737 O O . ASP A 1 96 ? -28.147 9.489 29.375 1.00 54.19 96 ASP A O 1
ATOM 741 N N . GLY A 1 97 ? -28.847 8.919 27.336 1.00 56.06 97 GLY A N 1
ATOM 742 C CA . GLY A 1 97 ? -29.082 10.301 26.886 1.00 56.06 97 GLY A CA 1
ATOM 743 C C . GLY A 1 97 ? -27.826 11.106 26.519 1.00 56.06 97 GLY A C 1
ATOM 744 O O . GLY A 1 97 ? -27.951 12.278 26.164 1.00 56.06 97 GLY A O 1
ATOM 745 N N . HIS A 1 98 ? -26.636 10.494 26.535 1.00 46.09 98 HIS A N 1
ATOM 746 C CA . HIS A 1 98 ? -25.382 11.114 26.105 1.00 46.09 98 HIS A CA 1
ATOM 747 C C . HIS A 1 98 ? -24.866 10.473 24.806 1.00 46.09 98 HIS A C 1
ATOM 749 O O . HIS A 1 98 ? -24.594 9.277 24.737 1.00 46.09 98 HIS A O 1
ATOM 755 N N . THR A 1 99 ? -24.729 11.282 23.752 1.00 42.50 99 THR A N 1
ATOM 756 C CA . THR A 1 99 ? -24.238 10.838 22.439 1.00 42.50 99 THR A CA 1
ATOM 757 C C . THR A 1 99 ? -22.712 10.812 22.434 1.00 42.50 99 THR A C 1
ATOM 759 O O . THR A 1 99 ? -22.082 11.870 22.444 1.00 42.50 99 THR A O 1
ATOM 762 N N . VAL A 1 100 ? -22.108 9.622 22.379 1.00 53.47 100 VAL A N 1
ATOM 763 C CA . VAL A 1 100 ? -20.653 9.464 22.227 1.00 53.47 100 VAL A CA 1
ATOM 764 C C . VAL A 1 100 ? -20.367 8.759 20.903 1.00 53.47 100 VAL A C 1
ATOM 766 O O . VAL A 1 100 ? -20.913 7.699 20.600 1.00 53.47 100 VAL A O 1
ATOM 769 N N . LEU A 1 101 ? -19.532 9.386 20.075 1.00 47.31 101 LEU A N 1
ATOM 770 C CA . LEU A 1 101 ? -19.161 8.879 18.756 1.00 47.31 101 LEU A CA 1
ATOM 771 C C . LEU A 1 101 ? -18.040 7.847 18.936 1.00 47.31 101 LEU A C 1
ATOM 773 O O . LEU A 1 101 ? -16.949 8.207 19.373 1.00 47.31 101 LEU A O 1
ATOM 777 N N . HIS A 1 102 ? -18.317 6.572 18.645 1.00 47.88 102 HIS A N 1
ATOM 778 C CA . HIS A 1 102 ? -17.394 5.467 18.910 1.00 47.88 102 HIS A CA 1
ATOM 779 C C . HIS A 1 102 ? -17.113 4.679 17.624 1.00 47.88 102 HIS A C 1
ATOM 781 O O . HIS A 1 102 ? -18.010 4.129 16.991 1.00 47.88 102 HIS A O 1
ATOM 787 N N . TYR A 1 103 ? -15.851 4.607 17.213 1.00 51.72 103 TYR A N 1
ATOM 788 C CA . TYR A 1 103 ? -15.438 3.790 16.070 1.00 51.72 103 TYR A CA 1
ATOM 789 C C . TYR A 1 103 ? -15.176 2.363 16.561 1.00 51.72 103 TYR A C 1
ATOM 791 O O . TYR A 1 103 ? -14.434 2.176 17.526 1.00 51.72 103 TYR A O 1
ATOM 799 N N . THR A 1 104 ? -15.811 1.354 15.958 1.00 52.97 104 THR A N 1
ATOM 800 C CA . THR A 1 104 ? -15.616 -0.056 16.343 1.00 52.97 104 THR A CA 1
ATOM 801 C C . THR A 1 104 ? -15.585 -0.961 15.113 1.00 52.97 104 THR A C 1
ATOM 803 O O . THR A 1 104 ? -16.200 -0.655 14.094 1.00 52.97 104 THR A O 1
ATOM 806 N N . HIS A 1 105 ? -14.876 -2.086 15.226 1.00 49.44 105 HIS A N 1
ATOM 807 C CA . HIS A 1 105 ? -14.788 -3.137 14.200 1.00 49.44 105 HIS A CA 1
ATOM 808 C C . HIS A 1 105 ? -15.689 -4.351 14.499 1.00 49.44 105 HIS A C 1
ATOM 810 O O . HIS A 1 105 ? -15.625 -5.352 13.792 1.00 49.44 105 HIS A O 1
ATOM 816 N N . ALA A 1 106 ? -16.503 -4.308 15.562 1.00 41.72 106 ALA A N 1
ATOM 817 C CA . ALA A 1 106 ? -17.264 -5.459 16.051 1.00 41.72 106 ALA A CA 1
ATOM 818 C C . ALA A 1 106 ? -18.759 -5.335 15.723 1.00 41.72 106 ALA A C 1
ATOM 820 O O . ALA A 1 106 ? -19.485 -4.545 16.324 1.00 41.72 106 ALA A O 1
ATOM 821 N N . ALA A 1 107 ? -19.232 -6.165 14.795 1.00 54.75 107 ALA A N 1
ATOM 822 C CA . ALA A 1 107 ? -20.645 -6.324 14.469 1.00 54.75 107 ALA A CA 1
ATOM 823 C C . ALA A 1 107 ? -21.326 -7.334 15.408 1.00 54.75 107 ALA A C 1
ATOM 825 O O . ALA A 1 107 ? -21.788 -8.372 14.951 1.00 54.75 107 ALA A O 1
ATOM 826 N N . SER A 1 108 ? -21.365 -7.070 16.715 1.00 45.47 108 SER A N 1
ATOM 827 C CA . SER A 1 108 ? -22.284 -7.773 17.627 1.00 45.47 108 SER A CA 1
ATOM 828 C C . SER A 1 108 ? -22.180 -7.220 19.042 1.00 45.47 108 SER A C 1
ATOM 830 O O . SER A 1 108 ? -21.174 -7.428 19.719 1.00 45.47 108 SER A O 1
ATOM 832 N N . VAL A 1 109 ? -23.250 -6.570 19.494 1.00 53.53 109 VAL A N 1
ATOM 833 C CA . VAL A 1 109 ? -23.562 -6.432 20.918 1.00 53.53 109 VAL A CA 1
ATOM 834 C C . VAL A 1 109 ? -24.693 -7.427 21.169 1.00 53.53 109 VAL A C 1
ATOM 836 O O . VAL A 1 109 ? -25.741 -7.317 20.531 1.00 53.53 109 VAL A O 1
ATOM 839 N N . ALA A 1 110 ? -24.431 -8.442 21.990 1.00 40.81 110 ALA A N 1
ATOM 840 C CA . ALA A 1 110 ? -25.440 -9.358 22.516 1.00 40.81 110 ALA A CA 1
ATOM 841 C C . ALA A 1 110 ? -25.790 -8.942 23.945 1.00 40.81 110 ALA A C 1
ATOM 843 O O . ALA A 1 110 ? -24.864 -8.459 24.640 1.00 40.81 110 ALA A O 1
#

Sequence (110 aa):
MTIGQRTSRELLSLVLILVGGALLLGYWLTATPVTLTVDGHTRHLRTHQRTVAAFLLDSGLTLRPEDRVTPPLDTPLQPHAAVNIERAYPVIVVADGHTVLHYTHAASVA

Secondary structure (DSSP, 8-state):
---HHHHHHHHHHHHHHHHHHHHHHHHHHTPEEEEEEETTEEEEEEE--SBHHHHHHHTTPPPPTT-EEES-TTSBPPTTEEEEEEPPEEEEEEETTEEEEEEE------

Radius of gyration: 24.98 Å; chains: 1; bounding box: 56×33×79 Å